Protein AF-A0A1I1EXP7-F1 (afdb_monomer_lite)

Radius of gyration: 12.07 Å; chains: 1; bounding box: 31×21×32 Å

pLDDT: mean 80.99, std 10.24, range [56.25, 93.62]

Foldseek 3Di:
DAAEDEAQQDLVSVVPDDLSHHYYFAWDDDDPFIFTDDDDDPDDTHTVVVVVVSVVVVNVD

Structure (mmCIF, N/CA/C/O backbone):
data_AF-A0A1I1EXP7-F1
#
_entry.id   AF-A0A1I1EXP7-F1
#
loop_
_atom_site.group_PDB
_atom_site.id
_atom_site.type_symbol
_atom_site.label_atom_id
_atom_site.label_alt_id
_atom_site.label_comp_id
_atom_site.label_asym_id
_atom_site.label_entity_id
_atom_site.label_seq_id
_atom_site.pdbx_PDB_ins_code
_atom_site.Cartn_x
_atom_site.Cartn_y
_atom_site.Cartn_z
_atom_site.occupancy
_atom_site.B_iso_or_equiv
_atom_site.auth_seq_id
_atom_site.auth_comp_id
_atom_site.auth_asym_id
_atom_site.auth_atom_id
_atom_site.pdbx_PDB_model_num
ATOM 1 N N . MET A 1 1 ? -20.164 2.122 9.123 1.00 80.56 1 MET A N 1
ATOM 2 C CA . MET A 1 1 ? -19.594 3.033 8.108 1.00 80.56 1 MET A CA 1
ATOM 3 C C . MET A 1 1 ? -18.171 2.565 7.864 1.00 80.56 1 MET A C 1
ATOM 5 O O . MET A 1 1 ? -17.479 2.371 8.852 1.00 80.56 1 MET A O 1
ATOM 9 N N . LEU A 1 2 ? -17.767 2.304 6.620 1.00 84.62 2 LEU A N 1
ATOM 10 C CA . LEU A 1 2 ? -16.375 1.974 6.299 1.00 84.62 2 LEU A CA 1
ATOM 11 C C . LEU A 1 2 ? -15.652 3.276 5.943 1.00 84.62 2 LEU A C 1
ATOM 13 O O . LEU A 1 2 ? -16.116 3.991 5.056 1.00 84.62 2 LEU A O 1
ATOM 17 N N . TYR A 1 3 ? -14.554 3.579 6.629 1.00 90.69 3 TYR A N 1
ATOM 18 C CA . TYR A 1 3 ? -13.692 4.710 6.296 1.00 90.69 3 TYR A CA 1
ATOM 19 C C . TYR A 1 3 ? -12.491 4.191 5.511 1.00 90.69 3 TYR A C 1
ATOM 21 O O . TYR A 1 3 ? -11.848 3.236 5.935 1.00 90.69 3 TYR A O 1
ATOM 29 N N . ILE A 1 4 ? -12.224 4.782 4.346 1.00 91.31 4 ILE A N 1
ATOM 30 C CA . ILE A 1 4 ? -11.134 4.372 3.455 1.00 91.31 4 ILE A CA 1
ATOM 31 C C . ILE A 1 4 ? -10.202 5.565 3.273 1.00 91.31 4 ILE A C 1
ATOM 33 O O . ILE A 1 4 ? -10.637 6.614 2.795 1.00 91.31 4 ILE A O 1
ATOM 37 N N . GLN A 1 5 ? -8.932 5.403 3.636 1.00 91.00 5 GLN A N 1
ATOM 38 C CA . GLN A 1 5 ? -7.908 6.404 3.372 1.00 91.00 5 GLN A CA 1
ATOM 39 C C . GLN A 1 5 ? -7.459 6.305 1.909 1.00 91.00 5 GLN A C 1
ATOM 41 O O . GLN A 1 5 ? -7.007 5.257 1.452 1.00 91.00 5 GLN A O 1
ATOM 46 N N . HIS A 1 6 ? -7.608 7.409 1.181 1.00 93.62 6 HIS A N 1
ATOM 47 C CA . HIS A 1 6 ? -7.341 7.501 -0.253 1.00 93.62 6 HIS A CA 1
ATOM 48 C C . HIS A 1 6 ? -5.855 7.812 -0.523 1.00 93.62 6 HIS A C 1
ATOM 50 O O . HIS A 1 6 ? -5.277 8.672 0.148 1.00 93.62 6 HIS A O 1
ATOM 56 N N . ARG A 1 7 ? -5.277 7.150 -1.534 1.00 91.38 7 ARG A N 1
ATOM 57 C CA . ARG A 1 7 ? -3.929 7.309 -2.119 1.00 91.38 7 ARG A CA 1
ATOM 58 C C . ARG A 1 7 ? -2.751 6.993 -1.211 1.00 91.38 7 ARG A C 1
ATOM 60 O O . ARG A 1 7 ? -1.779 7.744 -1.153 1.00 91.38 7 ARG A O 1
ATOM 67 N N . VAL A 1 8 ? -2.803 5.849 -0.554 1.00 91.06 8 VAL A N 1
ATOM 68 C CA . VAL A 1 8 ? -1.741 5.388 0.345 1.00 91.06 8 VAL A CA 1
ATOM 69 C C . VAL A 1 8 ? -0.747 4.561 -0.460 1.00 91.06 8 VAL A C 1
ATOM 71 O O . VAL A 1 8 ? -0.814 3.337 -0.530 1.00 91.06 8 VAL A O 1
ATOM 74 N N . ASN A 1 9 ? 0.164 5.245 -1.142 1.00 90.00 9 ASN A N 1
ATOM 75 C CA . ASN A 1 9 ? 1.029 4.628 -2.147 1.00 90.00 9 ASN A CA 1
ATOM 76 C C . ASN A 1 9 ? 2.431 4.288 -1.615 1.00 90.00 9 ASN A C 1
ATOM 78 O O . ASN A 1 9 ? 3.274 3.799 -2.370 1.00 90.00 9 ASN A O 1
ATOM 82 N N . THR A 1 10 ? 2.700 4.524 -0.327 1.00 87.44 10 THR A N 1
ATOM 83 C CA . THR A 1 10 ? 4.005 4.272 0.301 1.00 87.44 10 THR A CA 1
ATOM 84 C C . THR A 1 10 ? 3.890 3.498 1.616 1.00 87.44 10 THR A C 1
ATOM 86 O O . THR A 1 10 ? 2.897 3.600 2.331 1.00 87.44 10 THR A O 1
ATOM 89 N N . ILE A 1 11 ? 4.911 2.693 1.941 1.00 86.56 11 ILE A N 1
ATOM 90 C CA . ILE A 1 11 ? 4.935 1.897 3.185 1.00 86.56 11 ILE A CA 1
ATOM 91 C C . ILE A 1 11 ? 4.842 2.788 4.437 1.00 86.56 11 ILE A C 1
ATOM 93 O O . ILE A 1 11 ? 4.034 2.465 5.299 1.00 86.56 11 ILE A O 1
ATOM 97 N N . PRO A 1 12 ? 5.564 3.923 4.536 1.00 88.12 12 PRO A N 1
ATOM 98 C CA . PRO A 1 12 ? 5.443 4.791 5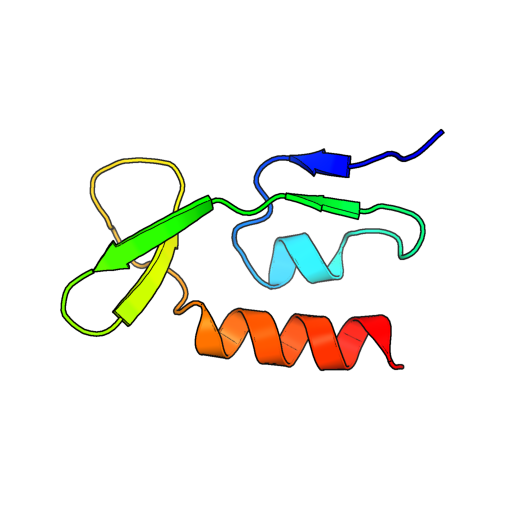.706 1.00 88.12 12 PRO A CA 1
ATOM 99 C C . PRO A 1 12 ? 4.036 5.365 5.895 1.00 88.12 12 PRO A C 1
ATOM 101 O O . PRO A 1 12 ? 3.587 5.502 7.023 1.00 88.12 12 PRO A O 1
ATOM 104 N N . GLU A 1 13 ? 3.315 5.688 4.815 1.00 88.50 13 GLU A N 1
ATOM 105 C CA . GLU A 1 13 ? 1.912 6.113 4.931 1.00 88.50 13 GLU A CA 1
ATOM 106 C C . GLU A 1 13 ? 1.028 4.968 5.431 1.00 88.50 13 GLU A C 1
ATOM 108 O O . GLU A 1 13 ? 0.173 5.196 6.279 1.00 88.50 13 GLU A O 1
ATOM 113 N N . LEU A 1 14 ? 1.254 3.742 4.946 1.00 86.88 14 LEU A N 1
ATOM 114 C CA . LEU A 1 14 ? 0.515 2.555 5.376 1.00 86.88 14 LEU A CA 1
ATOM 115 C C . LEU A 1 14 ? 0.706 2.264 6.873 1.00 86.88 14 LEU A C 1
ATOM 117 O O . LEU A 1 14 ? -0.262 1.949 7.555 1.00 86.88 14 LEU A O 1
ATOM 121 N N . GLU A 1 15 ? 1.931 2.397 7.386 1.00 86.88 15 GLU A N 1
ATOM 122 C CA . GLU A 1 15 ? 2.275 2.167 8.800 1.00 86.88 15 GLU A CA 1
ATOM 123 C C . GLU A 1 15 ? 1.607 3.159 9.766 1.00 86.88 15 GLU A C 1
ATOM 125 O O . GLU A 1 15 ? 1.487 2.878 10.956 1.00 86.88 15 GLU A O 1
ATOM 130 N N . LEU A 1 16 ? 1.168 4.320 9.272 1.00 89.44 16 LEU A N 1
ATOM 131 C CA . LEU A 1 16 ? 0.513 5.355 10.078 1.00 89.44 16 LEU A CA 1
ATOM 132 C C . LEU A 1 16 ? -1.012 5.206 10.133 1.00 89.44 16 LEU A C 1
ATOM 134 O O . LEU A 1 16 ? -1.673 5.945 10.866 1.00 89.44 16 LEU A O 1
ATOM 138 N N . ILE A 1 17 ? -1.584 4.290 9.351 1.00 87.12 17 ILE A N 1
ATOM 139 C CA . ILE A 1 17 ? -3.032 4.113 9.269 1.00 87.12 17 ILE A CA 1
ATOM 140 C C . ILE A 1 17 ? -3.509 3.235 10.419 1.00 87.12 17 ILE A C 1
ATOM 142 O O . ILE A 1 17 ? -2.995 2.144 10.659 1.00 87.12 17 ILE A O 1
ATOM 146 N N . ALA A 1 18 ? -4.534 3.711 11.122 1.00 85.62 18 ALA A N 1
ATOM 147 C CA . ALA A 1 18 ? -5.185 2.930 12.159 1.00 85.62 18 ALA A CA 1
ATOM 148 C C . ALA A 1 18 ? -5.899 1.709 11.549 1.00 85.62 18 ALA A C 1
ATOM 150 O O . ALA A 1 18 ? -6.497 1.787 10.475 1.00 85.62 18 ALA A O 1
ATOM 151 N N . HIS A 1 19 ? -5.836 0.568 12.240 1.00 82.50 19 HIS A N 1
ATOM 152 C CA . HIS A 1 19 ? -6.276 -0.731 11.710 1.00 82.50 19 HIS A CA 1
ATOM 153 C C . HIS A 1 19 ? -7.791 -0.807 11.428 1.00 82.50 19 HIS A C 1
ATOM 155 O O . HIS A 1 19 ? -8.255 -1.734 10.769 1.00 82.50 19 HIS A O 1
ATOM 161 N N . ASP A 1 20 ? -8.573 0.149 11.929 1.00 86.81 20 ASP A N 1
ATOM 162 C CA . ASP A 1 20 ? -10.009 0.292 11.686 1.00 86.81 20 ASP A CA 1
ATOM 163 C C . ASP A 1 20 ? -10.348 0.993 10.355 1.00 86.81 20 ASP A C 1
ATOM 165 O O . ASP A 1 20 ? -11.522 1.057 9.978 1.00 86.81 20 ASP A O 1
ATOM 169 N N . TYR A 1 21 ? -9.342 1.469 9.612 1.00 88.44 21 TYR A N 1
ATOM 170 C CA . TYR A 1 21 ? -9.505 2.087 8.297 1.00 88.44 21 TYR A CA 1
ATOM 171 C C . TYR A 1 21 ? -9.130 1.125 7.167 1.00 88.44 21 TYR A C 1
ATOM 173 O O . TYR A 1 21 ? -8.143 0.393 7.217 1.00 88.44 21 TYR A O 1
ATOM 181 N N . GLY A 1 22 ? -9.915 1.175 6.091 1.00 88.00 22 GLY A N 1
ATOM 182 C CA . GLY A 1 22 ? -9.524 0.625 4.8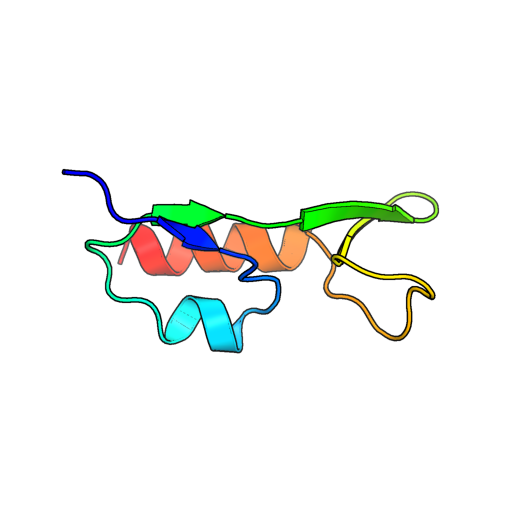00 1.00 88.00 22 GLY A CA 1
ATOM 183 C C . GLY A 1 22 ? -8.510 1.527 4.094 1.00 88.00 22 GLY A C 1
ATOM 184 O O . GLY A 1 22 ? -8.358 2.705 4.422 1.00 88.00 22 GLY A O 1
ATOM 185 N N . VAL A 1 23 ? -7.851 0.983 3.075 1.00 90.69 23 VAL A N 1
ATOM 186 C CA . VAL A 1 23 ? -6.793 1.672 2.331 1.00 90.69 23 VAL A CA 1
ATOM 187 C C . VAL A 1 23 ? -7.069 1.564 0.834 1.00 90.69 23 VAL A C 1
ATOM 189 O O . VAL A 1 23 ? -7.364 0.476 0.339 1.00 90.69 23 VAL A O 1
ATOM 192 N N . GLU A 1 24 ? -6.971 2.675 0.110 1.00 91.69 24 GLU A N 1
ATOM 193 C CA . GLU A 1 24 ? -7.001 2.711 -1.354 1.00 91.69 24 GLU A CA 1
ATOM 194 C C . GLU A 1 24 ? -5.618 3.080 -1.904 1.00 91.69 24 GLU A C 1
ATOM 196 O O . GLU A 1 24 ? -4.903 3.919 -1.348 1.00 91.69 24 GLU A O 1
ATOM 201 N N . VAL A 1 25 ? -5.219 2.381 -2.970 1.00 90.75 25 VAL A N 1
ATOM 202 C CA . VAL A 1 25 ? -3.887 2.469 -3.573 1.00 90.75 25 VAL A CA 1
ATOM 203 C C . VAL A 1 25 ? -3.995 2.553 -5.092 1.00 90.75 25 VAL A C 1
ATOM 205 O O . VAL A 1 25 ? -4.825 1.881 -5.707 1.00 90.75 25 VAL A O 1
ATOM 208 N N . ASP A 1 26 ? -3.111 3.330 -5.708 1.00 90.50 26 ASP A N 1
ATOM 209 C CA . ASP A 1 26 ? -3.032 3.493 -7.155 1.00 90.50 26 ASP A CA 1
ATOM 210 C C . ASP A 1 26 ? -2.006 2.526 -7.744 1.00 90.50 26 ASP A C 1
ATOM 212 O O . ASP A 1 26 ? -0.806 2.651 -7.499 1.00 90.50 26 ASP A O 1
ATOM 216 N N . ILE A 1 27 ? -2.446 1.590 -8.583 1.00 90.00 27 ILE A N 1
ATOM 217 C CA . ILE A 1 27 ? -1.553 0.622 -9.233 1.00 90.00 27 ILE A CA 1
ATOM 218 C C . ILE A 1 27 ? -1.327 1.014 -10.693 1.00 90.00 27 ILE A C 1
ATOM 220 O O . ILE A 1 27 ? -2.271 1.268 -11.442 1.00 90.00 27 ILE A O 1
ATOM 224 N N . ARG A 1 28 ? -0.065 0.999 -11.131 1.00 88.69 28 ARG A N 1
ATOM 225 C CA . ARG A 1 28 ? 0.329 1.187 -12.534 1.00 88.69 28 ARG A CA 1
ATOM 226 C C . ARG A 1 28 ? 1.261 0.079 -13.004 1.00 88.69 28 ARG A C 1
ATOM 228 O O . ARG A 1 28 ? 2.028 -0.473 -12.221 1.00 88.69 28 ARG A O 1
ATOM 235 N N . ALA A 1 29 ? 1.218 -0.213 -14.301 1.00 89.12 29 ALA A N 1
ATOM 236 C CA . ALA A 1 29 ? 2.207 -1.062 -14.952 1.00 89.12 29 ALA A CA 1
ATOM 237 C C . ALA A 1 29 ? 3.427 -0.227 -15.364 1.00 89.12 29 ALA A C 1
ATOM 239 O O . ALA A 1 29 ? 3.283 0.845 -15.957 1.00 89.12 29 ALA A O 1
ATOM 240 N N . TYR A 1 30 ? 4.622 -0.729 -15.069 1.00 85.88 30 TYR A N 1
ATOM 241 C CA . TYR A 1 30 ? 5.888 -0.178 -15.535 1.00 85.88 30 TYR A CA 1
ATOM 242 C C . TYR A 1 30 ? 6.828 -1.325 -15.897 1.00 85.88 30 TYR A C 1
ATOM 244 O O . TYR A 1 30 ? 7.233 -2.087 -15.023 1.00 85.88 30 TYR A O 1
ATOM 252 N N . GLN A 1 31 ? 7.161 -1.442 -17.187 1.00 87.12 31 GLN A N 1
ATOM 253 C CA . GLN A 1 31 ? 7.929 -2.570 -17.728 1.00 87.12 31 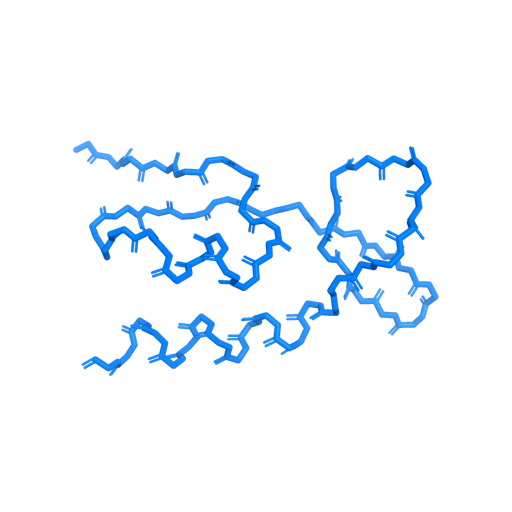GLN A CA 1
ATOM 254 C C . GLN A 1 31 ? 7.271 -3.916 -17.356 1.00 87.12 31 GLN A C 1
ATOM 256 O O . GLN A 1 31 ? 6.108 -4.133 -17.687 1.00 87.12 31 GLN A O 1
ATOM 261 N N . ASP A 1 32 ? 7.990 -4.800 -16.671 1.00 90.12 32 ASP A N 1
ATOM 262 C CA . ASP A 1 32 ? 7.556 -6.109 -16.176 1.00 90.12 32 ASP A CA 1
ATOM 263 C C . ASP A 1 32 ? 7.087 -6.070 -14.707 1.00 90.12 32 ASP 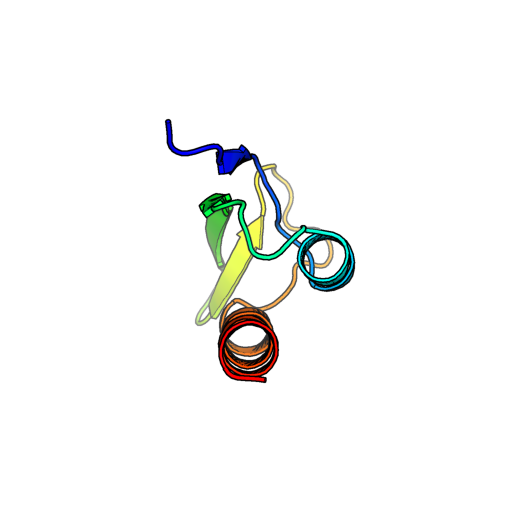A C 1
ATOM 265 O O . ASP A 1 32 ? 6.975 -7.104 -14.039 1.00 90.12 32 ASP A O 1
ATOM 2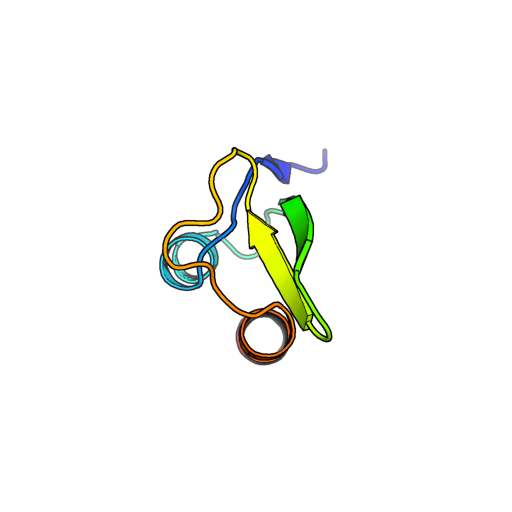69 N N . HIS A 1 33 ? 6.809 -4.879 -14.172 1.00 84.62 33 HIS A N 1
ATOM 270 C CA . HIS A 1 33 ? 6.445 -4.678 -12.774 1.00 84.62 33 HIS A CA 1
ATOM 271 C C . HIS A 1 33 ? 5.140 -3.894 -12.605 1.00 84.62 33 HIS A C 1
ATOM 273 O O . HIS A 1 33 ? 4.753 -3.061 -13.426 1.00 84.62 33 HIS A O 1
ATOM 279 N N . LEU A 1 34 ? 4.475 -4.142 -11.475 1.00 87.88 34 LEU A N 1
ATOM 280 C CA . LEU A 1 34 ? 3.418 -3.281 -10.954 1.00 87.88 34 LEU A CA 1
ATOM 281 C C . LEU A 1 34 ? 4.013 -2.357 -9.895 1.00 87.88 34 LEU A C 1
ATOM 283 O O . LEU A 1 34 ? 4.751 -2.806 -9.012 1.00 87.88 34 LEU A O 1
ATOM 287 N N . VAL A 1 35 ? 3.679 -1.077 -9.975 1.00 89.31 35 VAL A N 1
ATOM 288 C CA . VAL A 1 35 ? 4.193 -0.022 -9.100 1.00 89.31 35 VAL A CA 1
ATOM 289 C C . VAL A 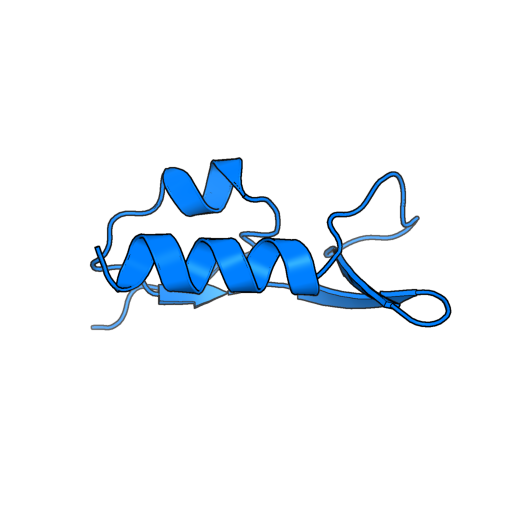1 35 ? 3.046 0.780 -8.503 1.00 89.31 35 VAL A C 1
ATOM 291 O O . VAL A 1 35 ? 1.980 0.879 -9.111 1.00 89.31 35 VAL A O 1
ATOM 294 N N . LEU A 1 36 ? 3.271 1.343 -7.317 1.00 88.69 36 LEU A N 1
ATOM 295 C CA . LEU A 1 36 ? 2.308 2.213 -6.647 1.00 88.69 36 LEU A CA 1
ATOM 296 C C . LEU A 1 36 ? 2.553 3.662 -7.037 1.00 88.69 36 LEU A C 1
ATOM 298 O O . LEU A 1 36 ? 3.581 4.230 -6.667 1.00 88.69 36 LEU A O 1
ATOM 302 N N . HIS A 1 37 ? 1.654 4.245 -7.833 1.00 85.19 37 HIS A N 1
ATOM 303 C CA . HIS A 1 37 ? 1.798 5.638 -8.254 1.00 85.19 37 HIS A CA 1
ATOM 304 C C . HIS A 1 37 ? 0.524 6.235 -8.838 1.00 85.19 37 HIS A C 1
ATOM 306 O O . HIS A 1 37 ? -0.078 5.681 -9.758 1.00 85.19 37 HIS A O 1
ATOM 312 N N . HIS A 1 38 ? 0.187 7.447 -8.406 1.00 84.19 38 HIS A N 1
ATOM 313 C CA . HIS A 1 38 ? -0.971 8.164 -8.929 1.00 84.19 38 HIS A CA 1
ATOM 314 C C . HIS A 1 38 ? -0.653 9.015 -10.171 1.00 84.19 38 HIS A C 1
ATOM 316 O O . HIS A 1 38 ? -1.463 9.079 -11.094 1.00 84.19 38 HIS A O 1
ATOM 322 N N . MET A 1 39 ? 0.511 9.674 -10.228 1.00 76.12 39 MET A N 1
ATOM 323 C CA . MET A 1 39 ? 0.804 10.726 -11.223 1.00 76.12 39 MET A CA 1
ATOM 324 C C . MET A 1 39 ? 1.863 10.303 -12.254 1.00 76.12 39 MET A C 1
ATOM 326 O O . MET A 1 39 ? 2.501 9.271 -12.117 1.00 76.12 39 MET A O 1
ATOM 330 N N . MET A 1 40 ? 2.061 11.084 -13.318 1.00 69.00 40 MET A N 1
ATOM 331 C CA . MET A 1 40 ? 3.222 10.948 -14.211 1.00 69.00 40 MET A CA 1
ATOM 332 C C . MET A 1 40 ? 4.159 12.152 -14.037 1.00 69.00 40 MET A C 1
ATOM 334 O O . MET A 1 40 ? 3.663 13.245 -13.760 1.00 69.00 40 MET A O 1
ATOM 338 N N . PRO A 1 41 ? 5.482 11.996 -14.240 1.00 72.56 41 PRO A N 1
ATOM 339 C CA . PRO A 1 41 ? 6.199 10.766 -14.603 1.00 72.56 41 PRO A CA 1
ATOM 340 C C . PRO A 1 41 ? 6.440 9.815 -13.412 1.00 72.56 41 PRO A C 1
ATOM 342 O O . PRO A 1 41 ? 6.334 10.195 -12.246 1.00 72.56 41 PRO A O 1
ATOM 345 N N . LEU A 1 42 ? 6.773 8.557 -13.715 1.00 66.81 42 LEU A N 1
ATOM 346 C CA . LEU A 1 42 ? 7.129 7.518 -12.738 1.00 66.81 42 LEU A CA 1
ATOM 347 C C . LEU A 1 42 ? 8.561 7.761 -12.221 1.00 66.81 42 LEU A C 1
ATOM 349 O O . LEU A 1 42 ? 9.514 7.128 -12.668 1.00 66.81 42 LEU A O 1
ATOM 353 N N . LEU A 1 43 ? 8.733 8.731 -11.321 1.00 64.25 43 LEU A N 1
ATOM 354 C CA . LEU A 1 43 ? 10.009 9.018 -10.657 1.00 64.25 43 LEU A CA 1
ATOM 355 C C . LEU A 1 43 ? 10.065 8.262 -9.323 1.00 64.25 43 LEU A C 1
ATOM 357 O O . LEU A 1 43 ? 9.348 8.625 -8.401 1.00 64.25 43 LEU A O 1
ATOM 361 N N . LYS A 1 44 ? 10.922 7.231 -9.230 1.00 66.06 44 LYS A N 1
ATOM 362 C CA . LYS A 1 44 ? 11.179 6.406 -8.025 1.00 66.06 44 LYS A CA 1
ATOM 363 C C . LYS A 1 44 ? 9.902 5.936 -7.310 1.00 66.06 44 LYS A C 1
ATOM 365 O O . LYS A 1 44 ? 9.481 6.515 -6.315 1.00 66.06 44 LYS A O 1
ATOM 370 N N . VAL A 1 45 ? 9.329 4.840 -7.796 1.00 68.00 45 VAL A N 1
ATOM 371 C CA . VAL A 1 45 ? 8.050 4.310 -7.306 1.00 68.00 45 VAL A CA 1
ATOM 372 C C . VAL A 1 45 ? 8.222 2.969 -6.588 1.00 68.00 45 VAL A C 1
ATOM 374 O O . VAL A 1 45 ? 9.030 2.146 -7.033 1.00 68.00 45 VAL A O 1
ATOM 377 N N . PRO A 1 46 ? 7.489 2.712 -5.489 1.00 73.75 46 PRO A N 1
ATOM 378 C CA . PRO A 1 46 ? 7.537 1.425 -4.808 1.00 73.75 46 PRO A CA 1
ATOM 379 C C . PRO A 1 46 ? 6.988 0.308 -5.699 1.00 73.75 46 PRO A C 1
ATOM 381 O O . PRO A 1 46 ? 5.941 0.454 -6.331 1.00 73.75 46 PRO A O 1
ATOM 384 N N . ILE A 1 47 ? 7.670 -0.839 -5.717 1.00 78.88 47 ILE A N 1
ATOM 385 C CA . ILE A 1 47 ? 7.172 -2.047 -6.384 1.00 78.88 47 ILE A CA 1
ATOM 386 C C . ILE A 1 47 ? 6.041 -2.643 -5.537 1.00 78.88 47 ILE A C 1
ATOM 388 O O . ILE A 1 47 ? 6.232 -2.932 -4.352 1.00 78.88 47 ILE A O 1
ATOM 392 N N . LEU A 1 48 ? 4.890 -2.909 -6.159 1.00 78.94 48 LEU A N 1
ATOM 393 C CA . LEU A 1 48 ? 3.679 -3.414 -5.499 1.00 78.94 48 LEU A CA 1
ATOM 394 C C . LEU A 1 48 ? 3.940 -4.686 -4.681 1.00 78.94 48 LEU A C 1
ATOM 396 O O . LEU A 1 48 ? 3.411 -4.848 -3.585 1.00 78.94 48 LEU A O 1
ATOM 400 N N . ARG A 1 49 ? 4.802 -5.584 -5.175 1.00 75.00 49 ARG A N 1
ATOM 401 C CA . ARG A 1 49 ? 5.157 -6.828 -4.473 1.00 75.00 49 ARG A CA 1
ATOM 402 C C . ARG A 1 49 ? 5.786 -6.573 -3.102 1.00 75.00 49 ARG A C 1
ATOM 404 O O . ARG A 1 49 ? 5.571 -7.360 -2.184 1.00 75.00 49 ARG A O 1
ATOM 411 N N . HIS A 1 50 ? 6.582 -5.512 -2.968 1.00 73.88 50 HIS A N 1
ATOM 412 C CA . HIS A 1 50 ? 7.179 -5.146 -1.687 1.00 73.88 50 HIS A CA 1
ATOM 413 C C . HIS A 1 50 ? 6.118 -4.565 -0.748 1.00 73.88 50 HIS A C 1
ATOM 415 O O . HIS A 1 50 ? 6.050 -4.955 0.412 1.00 73.88 50 HIS A O 1
ATOM 421 N N . PHE A 1 51 ? 5.227 -3.725 -1.269 1.00 75.88 51 PHE A N 1
ATOM 422 C CA . PHE A 1 51 ? 4.125 -3.149 -0.501 1.00 75.88 51 PHE A CA 1
ATOM 423 C C . PHE A 1 51 ? 3.143 -4.210 0.023 1.00 75.88 51 PHE A C 1
ATOM 425 O O . PHE A 1 51 ? 2.832 -4.225 1.209 1.00 75.88 51 PHE A O 1
ATOM 432 N N . TYR A 1 52 ? 2.738 -5.174 -0.813 1.00 72.25 52 TYR A N 1
ATOM 433 C CA . TYR A 1 52 ? 1.794 -6.233 -0.430 1.00 72.25 52 TYR A CA 1
ATOM 434 C C . TYR A 1 52 ? 2.298 -7.113 0.723 1.00 72.25 52 TYR A C 1
ATOM 436 O O . TYR A 1 52 ? 1.528 -7.490 1.604 1.00 72.25 52 TYR A O 1
ATOM 444 N N . LYS A 1 53 ? 3.604 -7.412 0.753 1.00 73.69 53 LYS A N 1
ATOM 445 C CA . LYS A 1 53 ? 4.208 -8.144 1.875 1.00 73.69 53 LYS A CA 1
ATOM 446 C C . LYS A 1 53 ? 4.089 -7.375 3.191 1.00 73.69 53 LYS A C 1
ATOM 448 O O . LYS A 1 53 ? 3.873 -8.003 4.217 1.00 73.69 53 LYS A O 1
ATOM 453 N N . ASN A 1 54 ? 4.215 -6.049 3.156 1.00 68.06 54 ASN A N 1
ATOM 454 C CA . ASN A 1 54 ? 4.102 -5.216 4.351 1.00 68.06 54 ASN A CA 1
ATOM 455 C C . ASN A 1 54 ? 2.649 -5.107 4.831 1.00 68.06 54 ASN A C 1
ATOM 457 O O . ASN A 1 54 ? 2.422 -5.243 6.027 1.00 68.06 54 ASN A O 1
ATOM 461 N N . ILE A 1 55 ? 1.671 -4.988 3.917 1.00 70.12 55 ILE A N 1
ATOM 462 C CA . ILE A 1 55 ? 0.239 -5.082 4.269 1.00 70.12 55 ILE A CA 1
ATOM 463 C C . ILE A 1 55 ? -0.029 -6.384 5.036 1.00 70.12 55 ILE A C 1
ATOM 465 O O . ILE A 1 55 ? -0.567 -6.358 6.135 1.00 70.12 55 ILE A O 1
ATOM 469 N N . LEU A 1 56 ? 0.363 -7.534 4.479 1.00 62.78 56 LEU A N 1
ATOM 470 C CA . LEU A 1 56 ? 0.118 -8.831 5.120 1.00 62.78 56 LEU A CA 1
ATOM 471 C C . LEU A 1 56 ? 0.728 -8.929 6.522 1.00 62.78 56 LEU A C 1
ATOM 473 O O . LEU A 1 56 ? 0.104 -9.513 7.399 1.00 62.78 56 LEU A O 1
ATOM 477 N N . THR A 1 57 ? 1.913 -8.359 6.738 1.00 66.75 57 THR A N 1
ATOM 478 C CA . THR A 1 57 ? 2.544 -8.333 8.062 1.00 66.75 57 THR A CA 1
ATOM 479 C C . THR A 1 57 ? 1.775 -7.450 9.044 1.00 66.75 57 THR A C 1
ATOM 481 O O . THR A 1 57 ? 1.493 -7.907 10.142 1.00 66.75 57 THR A O 1
ATOM 484 N N . LEU A 1 58 ? 1.413 -6.223 8.652 1.00 61.72 58 LEU A N 1
ATOM 485 C CA . LEU A 1 58 ? 0.748 -5.236 9.519 1.00 61.72 58 LEU A CA 1
ATOM 486 C C . LEU A 1 58 ? -0.671 -5.646 9.934 1.00 61.72 58 LEU A C 1
ATOM 488 O O . LEU A 1 58 ? -1.080 -5.402 11.062 1.00 61.72 58 LEU A O 1
ATOM 492 N N . PHE A 1 59 ? -1.430 -6.272 9.032 1.00 59.84 59 PHE A N 1
ATOM 493 C CA . PHE A 1 59 ? -2.829 -6.627 9.298 1.00 59.84 59 PHE A CA 1
ATOM 494 C C . PHE A 1 59 ? -3.014 -8.013 9.946 1.00 59.84 59 PHE A C 1
ATOM 496 O O . PHE A 1 59 ? -4.131 -8.346 10.339 1.00 59.84 59 PHE A O 1
ATOM 503 N N . LEU A 1 60 ? -1.957 -8.832 10.045 1.00 58.91 60 LEU A N 1
ATOM 504 C CA . LEU A 1 60 ? -1.994 -10.157 10.691 1.00 58.91 60 LEU A CA 1
ATOM 505 C C . LEU A 1 60 ? -1.237 -10.220 12.032 1.00 58.91 60 LEU A C 1
ATOM 507 O O . LEU A 1 60 ? -1.251 -11.275 12.670 1.00 58.91 60 LEU A O 1
ATOM 511 N N . SER A 1 61 ? -0.572 -9.134 12.439 1.00 56.25 61 SER A N 1
ATOM 512 C CA . SER A 1 61 ? 0.103 -8.962 13.737 1.00 56.25 61 SER A CA 1
ATOM 513 C C . SER A 1 61 ? -0.800 -8.302 14.770 1.00 56.25 61 SER A C 1
ATOM 515 O O . SER A 1 61 ? -0.769 -8.748 15.936 1.00 56.25 61 SER A O 1
#

Secondary structure (DSSP, 8-state):
---EES---SHHHHHTS-TTSEE---EEEETTEEEE-SSSS--S--BHHHHHHHHHHHHH-

Organism: Brevinema andersonii (NCBI:txid34097)

Sequence (61 aa):
MLYIQHRVNTIPELELIAHDYGVEVDIRAYQDHLVLHHMMPLLKVPILRHFYKNILTLFLS